Protein AF-A0A8X6R9D8-F1 (afdb_monomer_lite)

Foldseek 3Di:
DDDDDDDDDDLVQDLVNCPVVDDDPVVVVVDCCNVPGHPVVPDPPPPCPVPVPVPPVVVVVPPPPPPPPDDDDDPDPCVVVVLVVPDPDPQVSLVVQLVVVLVVDQVVDPPHDDDDRDPVSSVVSVVVVVVVVCCVPVVVVVVCVVVVHDDDDDD

Sequence (155 aa):
MENFEWKHIPSAQNPADIISRGVNPEELLSLTLWWNGPQHLDIPEQFIVPSITSSDELYMSELKKQSDISLTSILDFNFENDLLNITNNYMKLIRIFSYIFRFLHNVKNTSRHSGPLANEELQKAKLHLIKRIQVTIFNKEIEILRNGGTIKKVS

Organism: Trichonephila clavipes (NCBI:txid2585209)

Structure (mmCIF, N/CA/C/O backbone):
data_AF-A0A8X6R9D8-F1
#
_entry.id   AF-A0A8X6R9D8-F1
#
loop_
_atom_site.group_PDB
_atom_site.id
_atom_site.type_symbol
_atom_site.label_atom_id
_atom_site.label_alt_id
_atom_site.label_comp_id
_atom_site.label_asym_id
_atom_site.label_entity_id
_atom_site.label_seq_id
_atom_site.pdbx_PDB_ins_code
_atom_site.Cartn_x
_atom_site.Cartn_y
_atom_site.Cartn_z
_atom_site.occupancy
_atom_site.B_iso_or_equiv
_atom_site.auth_seq_id
_atom_site.auth_comp_id
_atom_site.auth_asym_id
_atom_site.auth_atom_id
_atom_site.pdbx_PDB_model_num
ATOM 1 N N . MET A 1 1 ? 56.774 3.969 -17.839 1.00 45.66 1 MET A N 1
ATOM 2 C CA . MET A 1 1 ? 55.729 4.619 -18.650 1.00 45.66 1 MET A CA 1
ATOM 3 C C . MET A 1 1 ? 55.477 3.687 -19.808 1.00 45.66 1 MET A C 1
ATOM 5 O O . MET A 1 1 ? 56.416 3.418 -20.545 1.00 45.66 1 MET A O 1
ATOM 9 N N . GLU A 1 2 ? 54.293 3.095 -19.885 1.00 51.25 2 GLU A N 1
ATOM 10 C CA . GLU A 1 2 ? 53.920 2.311 -21.061 1.00 51.25 2 GLU A CA 1
ATOM 11 C C . GLU A 1 2 ? 53.779 3.254 -22.260 1.00 51.25 2 GLU A C 1
ATOM 13 O O . GLU A 1 2 ? 53.188 4.330 -22.150 1.00 51.25 2 GLU A O 1
ATOM 18 N N . ASN A 1 3 ? 54.384 2.878 -23.386 1.00 57.41 3 ASN A N 1
ATOM 19 C CA . ASN A 1 3 ? 54.262 3.614 -24.638 1.00 57.41 3 ASN A CA 1
ATOM 20 C C . ASN A 1 3 ? 52.942 3.213 -25.300 1.00 57.41 3 ASN A C 1
ATOM 22 O O . ASN A 1 3 ? 52.848 2.143 -25.897 1.00 57.41 3 ASN A O 1
ATOM 26 N N . PHE A 1 4 ? 51.931 4.072 -25.198 1.00 60.97 4 PHE A N 1
ATOM 27 C CA . PHE A 1 4 ? 50.681 3.901 -25.931 1.00 60.97 4 PHE A CA 1
ATOM 28 C C . PHE A 1 4 ? 50.847 4.419 -27.361 1.00 60.97 4 PHE A C 1
ATOM 30 O O . PHE A 1 4 ? 51.092 5.606 -27.581 1.00 60.97 4 PHE A O 1
ATOM 37 N N . GLU A 1 5 ? 50.713 3.525 -28.338 1.00 71.88 5 GLU A N 1
ATOM 38 C CA . GLU A 1 5 ? 50.752 3.871 -29.757 1.00 71.88 5 GLU A CA 1
ATOM 39 C C . GLU A 1 5 ? 49.325 4.078 -30.284 1.00 71.88 5 GLU A C 1
ATOM 41 O O . GLU A 1 5 ? 48.526 3.144 -30.373 1.00 71.88 5 GLU A O 1
ATOM 46 N N . TRP A 1 6 ? 48.993 5.324 -30.625 1.00 72.44 6 TRP A N 1
ATOM 47 C CA . TRP A 1 6 ? 47.688 5.679 -31.179 1.00 72.44 6 TRP A CA 1
ATOM 48 C C . TRP A 1 6 ? 47.620 5.320 -32.662 1.00 72.44 6 TRP A C 1
ATOM 50 O O . TRP A 1 6 ? 48.413 5.807 -33.467 1.00 72.44 6 TRP A O 1
ATOM 60 N N . LYS A 1 7 ? 46.629 4.509 -33.044 1.00 68.88 7 LYS A N 1
ATOM 61 C CA . LYS A 1 7 ? 46.365 4.169 -34.447 1.00 68.88 7 LYS A CA 1
ATOM 62 C C . LYS A 1 7 ? 45.257 5.061 -34.999 1.00 68.88 7 LYS A C 1
ATOM 64 O O . LYS A 1 7 ? 44.157 5.105 -34.457 1.00 68.88 7 LYS A O 1
ATOM 69 N N . HIS A 1 8 ? 45.552 5.778 -36.080 1.00 79.88 8 HIS A N 1
ATOM 70 C CA . HIS A 1 8 ? 44.583 6.637 -36.756 1.00 79.88 8 HIS A CA 1
ATOM 71 C C . HIS A 1 8 ? 43.593 5.806 -37.587 1.00 79.88 8 HIS A C 1
ATOM 73 O O . HIS A 1 8 ? 44.007 5.029 -38.449 1.00 79.88 8 HIS A O 1
ATOM 79 N N . ILE A 1 9 ? 42.292 6.024 -37.374 1.00 77.12 9 ILE A N 1
ATOM 80 C CA . ILE A 1 9 ? 41.217 5.454 -38.196 1.00 77.12 9 ILE A CA 1
ATOM 81 C C . ILE A 1 9 ? 40.778 6.515 -39.216 1.00 77.12 9 ILE A C 1
ATOM 83 O O . ILE A 1 9 ? 40.338 7.591 -38.809 1.00 77.12 9 ILE A O 1
ATOM 87 N N . PRO A 1 10 ? 40.872 6.249 -40.534 1.00 84.56 10 PRO A N 1
ATOM 88 C CA . PRO A 1 10 ? 40.367 7.167 -41.551 1.00 84.56 10 PRO A CA 1
ATOM 89 C C . PRO A 1 10 ? 38.872 7.456 -41.371 1.00 84.56 10 PRO A C 1
ATOM 91 O O . PRO A 1 10 ? 38.103 6.542 -41.087 1.00 84.56 10 PRO A O 1
ATOM 94 N N . SER A 1 11 ? 38.435 8.690 -41.640 1.00 82.19 11 SER A N 1
ATOM 95 C CA . SER A 1 11 ? 37.034 9.129 -41.494 1.00 82.19 11 SER A CA 1
ATOM 96 C C . SER A 1 11 ? 36.009 8.204 -42.166 1.00 82.19 11 SER A C 1
ATOM 98 O O . SER A 1 11 ? 34.969 7.909 -41.592 1.00 82.19 11 SER A O 1
ATOM 100 N N . ALA A 1 12 ? 36.322 7.668 -43.352 1.00 84.06 12 ALA A N 1
ATOM 101 C CA . ALA A 1 12 ? 35.439 6.743 -44.074 1.00 84.06 12 ALA A CA 1
ATOM 102 C C . ALA A 1 12 ? 35.222 5.392 -43.362 1.00 84.06 12 ALA A C 1
ATOM 104 O O . ALA A 1 12 ? 34.305 4.655 -43.709 1.00 84.06 12 ALA A O 1
ATOM 105 N N . GLN A 1 13 ? 36.074 5.058 -42.394 1.00 84.12 13 GLN A N 1
ATOM 106 C CA . GLN A 1 13 ? 36.004 3.852 -41.570 1.00 84.12 13 GLN A CA 1
ATOM 107 C C . GLN A 1 13 ? 35.581 4.162 -40.125 1.00 84.12 13 GLN A C 1
ATOM 109 O O . GLN A 1 13 ? 35.572 3.261 -39.290 1.00 84.12 13 GLN A O 1
ATOM 114 N N . ASN A 1 14 ? 35.219 5.415 -39.820 1.00 86.44 14 ASN A N 1
ATOM 115 C CA . ASN A 1 14 ? 34.722 5.807 -38.509 1.00 86.44 14 ASN A CA 1
ATOM 116 C C . ASN A 1 14 ? 33.191 5.644 -38.453 1.00 86.44 14 ASN A C 1
ATOM 118 O O . ASN A 1 14 ? 32.477 6.441 -39.063 1.00 86.44 14 ASN A O 1
ATOM 122 N N . PRO A 1 15 ? 32.641 4.677 -37.699 1.00 87.19 15 PRO A N 1
ATOM 123 C CA . PRO A 1 15 ? 31.192 4.538 -37.576 1.00 87.19 15 PRO A CA 1
ATOM 124 C C . PRO A 1 15 ? 30.520 5.787 -36.982 1.00 87.19 15 PRO A C 1
ATOM 126 O O . PRO A 1 15 ? 29.392 6.103 -37.350 1.00 87.19 15 PRO A O 1
ATOM 129 N N . ALA A 1 16 ? 31.207 6.558 -36.130 1.00 86.88 16 ALA A N 1
ATOM 130 C CA . ALA A 1 16 ? 30.647 7.789 -35.568 1.00 86.88 16 ALA A CA 1
ATOM 131 C C . ALA A 1 16 ? 30.447 8.903 -36.618 1.00 86.88 16 ALA A C 1
ATOM 133 O O . ALA A 1 16 ? 29.597 9.779 -36.433 1.00 86.88 16 ALA A O 1
ATOM 134 N N . ASP A 1 17 ? 31.173 8.856 -37.743 1.00 87.75 17 ASP A N 1
ATOM 135 C CA . ASP A 1 17 ? 30.987 9.801 -38.851 1.00 87.75 17 ASP A CA 1
ATOM 136 C C . ASP A 1 17 ? 29.634 9.600 -39.553 1.00 87.75 17 ASP A C 1
ATOM 138 O O . ASP A 1 17 ? 29.058 10.564 -40.056 1.00 87.75 17 ASP A O 1
ATOM 142 N N . ILE A 1 18 ? 29.095 8.374 -39.550 1.00 87.12 18 ILE A N 1
ATOM 143 C CA . ILE A 1 18 ? 27.806 8.043 -40.178 1.00 87.12 18 ILE A CA 1
ATOM 144 C C . ILE A 1 18 ? 26.669 8.824 -39.510 1.00 87.12 18 ILE A C 1
ATOM 146 O O . ILE A 1 18 ? 25.859 9.454 -40.187 1.00 87.12 18 ILE A O 1
ATOM 150 N N . ILE A 1 19 ? 26.617 8.816 -38.175 1.00 84.25 19 ILE A N 1
ATOM 151 C CA . ILE A 1 19 ? 25.561 9.521 -37.437 1.00 84.25 19 ILE A CA 1
ATOM 152 C C . ILE A 1 19 ? 25.829 11.025 -37.392 1.00 84.25 19 ILE A C 1
ATOM 154 O O . ILE A 1 19 ? 24.893 11.808 -37.535 1.00 84.25 19 ILE A O 1
ATOM 158 N N . SER A 1 20 ? 27.086 11.451 -37.233 1.00 87.88 20 SER A N 1
ATOM 159 C CA . SER A 1 20 ? 27.402 12.881 -37.119 1.00 87.88 20 SER A CA 1
ATOM 160 C C . SER A 1 20 ? 27.143 13.669 -38.408 1.00 87.88 20 SER A C 1
ATOM 162 O O . SER A 1 20 ? 26.851 14.862 -38.341 1.00 87.88 20 SER A O 1
ATOM 164 N N . ARG A 1 21 ? 27.182 13.013 -39.576 1.00 85.38 21 ARG A N 1
ATOM 165 C CA . ARG A 1 21 ? 26.833 13.617 -40.875 1.00 85.38 21 ARG A CA 1
ATOM 166 C C . ARG A 1 21 ? 25.341 13.561 -41.206 1.00 85.38 21 ARG A C 1
ATOM 168 O O . ARG A 1 21 ? 24.920 14.220 -42.153 1.00 85.38 21 ARG A O 1
ATOM 175 N N . GLY A 1 22 ? 24.559 12.826 -40.415 1.00 85.12 22 GLY A N 1
ATOM 176 C CA . GLY A 1 22 ? 23.138 12.604 -40.641 1.00 85.12 22 GLY A CA 1
ATOM 177 C C . GLY A 1 22 ? 22.899 11.498 -41.665 1.00 85.12 22 GLY A C 1
ATOM 178 O O . GLY A 1 22 ? 23.126 11.678 -42.858 1.00 85.12 22 GLY A O 1
ATOM 179 N N . VAL A 1 23 ? 22.400 10.361 -41.188 1.00 88.75 23 VAL A N 1
ATOM 180 C CA . VAL A 1 23 ? 21.938 9.243 -42.016 1.00 88.75 23 VAL A CA 1
ATOM 181 C C . VAL A 1 23 ? 20.463 8.981 -41.731 1.00 88.75 23 VAL A C 1
ATOM 183 O O . VAL A 1 23 ? 19.993 9.189 -40.608 1.00 88.75 23 VAL A O 1
ATOM 186 N N . ASN A 1 24 ? 19.718 8.530 -42.737 1.00 89.94 24 ASN A N 1
ATOM 187 C CA . ASN A 1 24 ? 18.338 8.107 -42.540 1.00 89.94 24 ASN A CA 1
ATOM 188 C C . ASN A 1 24 ? 18.298 6.840 -41.649 1.00 89.94 24 ASN A C 1
ATOM 190 O O . ASN A 1 24 ? 19.068 5.909 -41.896 1.00 89.94 24 ASN A O 1
ATOM 194 N N . PRO A 1 25 ? 17.412 6.756 -40.634 1.00 85.88 25 PRO A N 1
ATOM 195 C CA . PRO A 1 25 ? 17.247 5.555 -39.815 1.00 85.88 25 PRO A CA 1
ATOM 196 C C . PRO A 1 25 ? 17.030 4.256 -40.603 1.00 85.88 25 PRO A C 1
ATOM 198 O O . PRO A 1 25 ? 17.516 3.210 -40.179 1.00 85.88 25 PRO A O 1
ATOM 201 N N . GLU A 1 26 ? 16.339 4.306 -41.746 1.00 91.00 26 GLU A N 1
ATOM 202 C CA . GLU A 1 26 ? 16.128 3.122 -42.591 1.00 91.00 26 GLU A CA 1
ATOM 203 C C . GLU A 1 26 ? 17.432 2.651 -43.251 1.00 91.00 26 GLU A C 1
ATOM 205 O O . GLU A 1 26 ? 17.714 1.455 -43.301 1.00 91.00 26 GLU A O 1
ATOM 210 N N . GLU A 1 27 ? 18.275 3.589 -43.686 1.00 87.25 27 GLU A N 1
ATOM 211 C CA . GLU A 1 27 ? 19.585 3.291 -44.271 1.00 87.25 27 GLU A CA 1
ATOM 212 C C . GLU A 1 27 ? 20.563 2.781 -43.207 1.00 87.25 27 GLU A C 1
ATOM 214 O O . GLU A 1 27 ? 21.321 1.847 -43.469 1.00 87.25 27 GLU A O 1
ATOM 219 N N . LEU A 1 28 ? 20.499 3.316 -41.982 1.00 89.00 28 LEU A N 1
ATOM 220 C CA . LEU A 1 28 ? 21.360 2.915 -40.866 1.00 89.00 28 LEU A CA 1
ATOM 221 C C . LEU A 1 28 ? 21.266 1.413 -40.556 1.00 89.00 28 LEU A C 1
ATOM 223 O O . LEU A 1 28 ? 22.273 0.787 -40.224 1.00 89.00 28 LEU A O 1
ATOM 227 N N . LEU A 1 29 ? 20.081 0.812 -40.702 1.00 89.81 29 LEU A N 1
ATOM 228 C CA . LEU A 1 29 ? 19.886 -0.630 -40.506 1.00 89.81 29 LEU A CA 1
ATOM 229 C C . LEU A 1 29 ? 20.735 -1.475 -41.466 1.00 89.81 29 LEU A C 1
ATOM 231 O O . LEU A 1 29 ? 21.139 -2.580 -41.114 1.00 89.81 29 LEU A O 1
ATOM 235 N N . SER A 1 30 ? 21.028 -0.951 -42.657 1.00 88.25 30 SER A N 1
ATOM 236 C CA . SER A 1 30 ? 21.815 -1.637 -43.686 1.00 88.25 30 SER A CA 1
ATOM 237 C C . SER A 1 30 ? 23.327 -1.381 -43.595 1.00 88.25 30 SER A C 1
ATOM 239 O O . SER A 1 30 ? 24.107 -2.054 -44.269 1.00 88.25 30 SER A O 1
ATOM 241 N N . LEU A 1 31 ? 23.771 -0.435 -42.757 1.00 89.12 31 LEU A N 1
ATOM 242 C CA . LEU A 1 31 ? 25.175 -0.029 -42.686 1.00 89.12 31 LEU A CA 1
ATOM 243 C C . LEU A 1 31 ? 25.999 -0.959 -41.793 1.00 89.12 31 LEU A C 1
ATOM 245 O O . LEU A 1 31 ? 26.112 -0.768 -40.583 1.00 89.12 31 LEU A O 1
ATOM 249 N N . THR A 1 32 ? 26.662 -1.930 -42.419 1.00 87.31 32 THR A N 1
ATOM 250 C CA . THR A 1 32 ? 27.556 -2.887 -41.748 1.00 87.31 32 THR A CA 1
ATOM 251 C C . THR A 1 32 ? 28.648 -2.202 -40.927 1.00 87.31 32 THR A C 1
ATOM 253 O O . THR A 1 32 ? 28.952 -2.659 -39.833 1.00 87.31 32 THR A O 1
ATOM 256 N N . LEU A 1 33 ? 29.199 -1.082 -41.410 1.00 87.44 33 LEU A N 1
ATOM 257 C CA . LEU A 1 33 ? 30.243 -0.333 -40.703 1.00 87.44 33 LEU A CA 1
ATOM 258 C C . LEU A 1 33 ? 29.776 0.174 -39.327 1.00 87.44 33 LEU A C 1
ATOM 260 O O . LEU A 1 33 ? 30.572 0.194 -38.397 1.00 87.44 33 LEU A O 1
ATOM 264 N N . TRP A 1 34 ? 28.501 0.554 -39.177 1.00 88.88 34 TRP A N 1
ATOM 265 C CA . TRP A 1 34 ? 27.951 1.010 -37.895 1.00 88.88 34 TRP A CA 1
ATOM 266 C C . TRP A 1 34 ? 27.803 -0.139 -36.893 1.00 88.88 34 TRP A C 1
ATOM 268 O O . TRP A 1 34 ? 28.178 -0.001 -35.732 1.00 88.88 34 TRP A O 1
ATOM 278 N N . TRP A 1 35 ? 27.281 -1.278 -37.351 1.00 88.62 35 TRP A N 1
ATOM 279 C CA . TRP A 1 35 ? 26.971 -2.416 -36.482 1.00 88.62 35 TRP A CA 1
ATOM 280 C C . TRP A 1 35 ? 28.180 -3.296 -36.169 1.00 88.62 35 TRP A C 1
ATOM 282 O O . TRP A 1 35 ? 28.284 -3.812 -35.060 1.00 88.62 35 TRP A O 1
ATOM 292 N N . ASN A 1 36 ? 29.091 -3.448 -37.129 1.00 85.62 36 ASN A N 1
ATOM 293 C CA . ASN A 1 36 ? 30.213 -4.383 -37.044 1.00 85.62 36 ASN A CA 1
ATOM 294 C C . ASN A 1 36 ? 31.574 -3.675 -36.968 1.00 85.62 36 ASN A C 1
ATOM 296 O O . ASN A 1 36 ? 32.584 -4.328 -36.732 1.00 85.62 36 ASN A O 1
ATOM 300 N N . GLY A 1 37 ? 31.624 -2.353 -37.163 1.00 84.19 37 GLY A N 1
ATOM 301 C CA . GLY A 1 37 ? 32.881 -1.611 -37.217 1.00 84.19 37 GLY A CA 1
ATOM 302 C C . GLY A 1 37 ? 33.690 -1.864 -38.500 1.00 84.19 37 GLY A C 1
ATOM 303 O O . GLY A 1 37 ? 33.220 -2.511 -39.442 1.00 84.19 37 GLY A O 1
ATOM 304 N N . PRO A 1 38 ? 34.899 -1.284 -38.600 1.00 82.00 38 PRO A N 1
ATOM 305 C CA . PRO A 1 38 ? 35.765 -1.460 -39.759 1.00 82.00 38 PRO A CA 1
ATOM 306 C C . PRO A 1 38 ? 36.435 -2.840 -39.774 1.00 82.00 38 PRO A C 1
ATOM 308 O O . PRO A 1 38 ? 37.026 -3.271 -38.788 1.00 82.00 38 PRO A O 1
ATOM 311 N N . GLN A 1 39 ? 36.433 -3.482 -40.944 1.00 72.56 39 GLN A N 1
ATOM 312 C CA . GLN A 1 39 ? 36.947 -4.847 -41.153 1.00 72.56 39 GLN A CA 1
ATOM 313 C C . GLN A 1 39 ? 38.429 -5.028 -40.781 1.00 72.56 39 GLN A C 1
ATOM 315 O O . GLN A 1 39 ? 38.862 -6.127 -40.466 1.00 72.56 39 GLN A O 1
ATOM 320 N N . HIS A 1 40 ? 39.230 -3.960 -40.784 1.00 66.12 40 HIS A N 1
ATOM 321 C CA . HIS A 1 40 ? 40.651 -4.033 -40.423 1.00 66.12 40 HIS A CA 1
ATOM 322 C C . HIS A 1 40 ? 40.906 -4.148 -38.912 1.00 66.12 40 HIS A C 1
ATOM 324 O O . HIS A 1 40 ? 42.063 -4.240 -38.513 1.00 66.12 40 HIS A O 1
ATOM 330 N N . LEU A 1 41 ? 39.863 -4.120 -38.074 1.00 60.72 41 LEU A N 1
ATOM 331 C CA . LEU A 1 41 ? 39.961 -4.468 -36.654 1.00 60.72 41 LEU A CA 1
ATOM 332 C C . LEU A 1 41 ? 39.783 -5.974 -36.400 1.00 60.72 41 LEU A C 1
ATOM 334 O O . LEU A 1 41 ? 40.115 -6.417 -35.303 1.00 60.72 41 LEU A O 1
ATOM 338 N N . ASP A 1 42 ? 39.373 -6.766 -37.403 1.00 53.19 42 ASP A N 1
ATOM 339 C CA . ASP A 1 42 ? 39.364 -8.241 -37.362 1.00 53.19 42 ASP A CA 1
ATOM 340 C C . ASP A 1 42 ? 40.791 -8.808 -37.509 1.00 53.19 42 ASP A C 1
ATOM 342 O O . ASP A 1 42 ? 41.095 -9.640 -38.366 1.00 53.19 42 ASP A O 1
ATOM 346 N N . ILE A 1 43 ? 41.718 -8.315 -36.690 1.00 52.38 43 ILE A N 1
ATOM 347 C CA . ILE A 1 43 ? 43.074 -8.846 -36.598 1.00 52.38 43 ILE A CA 1
ATOM 348 C C . ILE A 1 43 ? 43.027 -9.951 -35.535 1.00 52.38 43 ILE A C 1
ATOM 350 O O . ILE A 1 43 ? 42.649 -9.665 -34.397 1.00 52.38 43 ILE A O 1
ATOM 354 N N . PRO A 1 44 ? 43.395 -11.204 -35.860 1.00 49.44 44 PRO A N 1
ATOM 355 C CA . PRO A 1 44 ? 43.351 -12.303 -34.903 1.00 49.44 44 PRO A CA 1
ATOM 356 C C . PRO A 1 44 ? 44.315 -12.018 -33.751 1.00 49.44 44 PRO A C 1
ATOM 358 O O . PRO A 1 44 ? 45.518 -12.012 -33.987 1.00 49.44 44 PRO A O 1
ATOM 361 N N . GLU A 1 45 ? 43.774 -11.740 -32.556 1.00 50.22 45 GLU A N 1
ATOM 362 C CA . GLU A 1 45 ? 44.320 -11.912 -31.187 1.00 50.22 45 GLU A CA 1
ATOM 363 C C . GLU A 1 45 ? 45.826 -11.668 -30.921 1.00 50.22 45 GLU A C 1
ATOM 365 O O . GLU A 1 45 ? 46.347 -12.048 -29.879 1.00 50.22 45 GLU A O 1
ATOM 370 N N . GLN A 1 46 ? 46.564 -11.004 -31.809 1.00 47.00 46 GLN A N 1
ATOM 371 C CA . GLN A 1 46 ? 47.941 -10.570 -31.558 1.00 47.00 46 GLN A CA 1
ATOM 372 C C . GLN A 1 46 ? 47.988 -9.168 -30.959 1.00 47.00 46 GLN A C 1
ATOM 374 O O . GLN A 1 46 ? 49.033 -8.732 -30.476 1.00 47.00 46 GLN A O 1
ATOM 379 N N . PHE A 1 47 ? 46.844 -8.483 -30.904 1.00 49.50 47 PHE A N 1
ATOM 380 C CA . PHE A 1 47 ? 46.650 -7.492 -29.865 1.00 49.50 47 PHE A CA 1
ATOM 381 C C . PHE A 1 47 ? 46.482 -8.261 -28.572 1.00 49.50 47 PHE A C 1
ATOM 383 O O . PHE A 1 47 ? 45.400 -8.738 -28.241 1.00 49.50 47 PHE A O 1
ATOM 390 N N . ILE A 1 48 ? 47.590 -8.361 -27.849 1.00 46.47 48 ILE A N 1
ATOM 391 C CA . ILE A 1 48 ? 47.563 -8.409 -26.401 1.00 46.47 48 ILE A CA 1
ATOM 392 C C . ILE A 1 48 ? 46.715 -7.199 -26.000 1.00 46.47 48 ILE A C 1
ATOM 394 O O . ILE A 1 48 ? 47.221 -6.091 -25.848 1.00 46.47 48 ILE A O 1
ATOM 398 N N . VAL A 1 49 ? 45.398 -7.384 -25.886 1.00 44.91 49 VAL A N 1
ATOM 399 C CA . VAL A 1 49 ? 44.650 -6.679 -24.858 1.00 44.91 49 VAL A CA 1
ATOM 400 C C . VAL A 1 49 ? 45.482 -7.006 -23.628 1.00 44.91 49 VAL A C 1
ATOM 402 O O . VAL A 1 49 ? 45.625 -8.202 -23.342 1.00 44.91 49 VAL A O 1
ATOM 405 N N . PRO A 1 50 ? 46.151 -6.034 -22.975 1.00 48.38 50 PRO A N 1
ATOM 406 C CA . PRO A 1 50 ? 46.676 -6.317 -21.655 1.00 48.38 50 PRO A CA 1
ATOM 407 C C . PRO A 1 50 ? 45.472 -6.904 -20.950 1.00 48.38 50 PRO A C 1
ATOM 409 O O . PRO A 1 50 ? 44.412 -6.271 -20.967 1.00 48.38 50 PRO A O 1
ATOM 412 N N . SER A 1 51 ? 45.567 -8.167 -20.526 1.00 46.56 51 SER A N 1
ATOM 413 C CA . SER A 1 51 ? 44.514 -8.791 -19.749 1.00 46.56 51 SER A CA 1
ATOM 414 C C . SER A 1 51 ? 44.179 -7.741 -18.716 1.00 46.56 5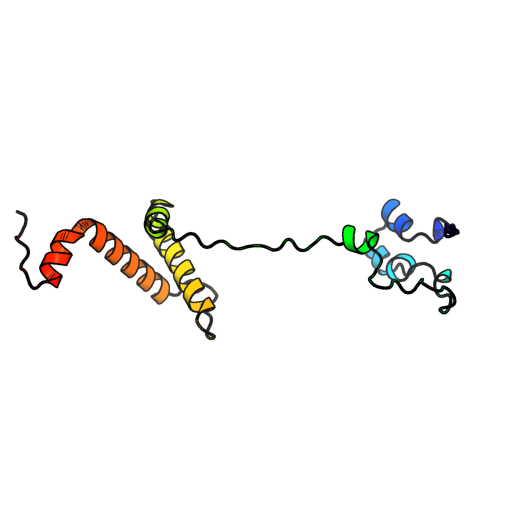1 SER A C 1
ATOM 416 O O . SER A 1 51 ? 45.063 -7.414 -17.923 1.00 46.56 51 SER A O 1
ATOM 418 N N . ILE A 1 52 ? 43.002 -7.115 -18.821 1.00 50.50 52 ILE A N 1
ATOM 419 C CA . ILE A 1 52 ? 42.581 -6.108 -17.861 1.00 50.50 52 ILE A CA 1
ATOM 420 C C . ILE A 1 52 ? 42.325 -6.954 -16.631 1.00 50.50 52 ILE A C 1
ATOM 422 O O . ILE A 1 52 ? 41.231 -7.462 -16.394 1.00 50.50 52 ILE A O 1
ATOM 426 N N . THR A 1 53 ? 43.403 -7.267 -15.924 1.00 50.41 53 THR A N 1
ATOM 427 C CA . THR A 1 53 ? 43.346 -7.841 -14.612 1.00 50.41 53 THR A CA 1
ATOM 428 C C . THR A 1 53 ? 42.540 -6.818 -13.854 1.00 50.41 53 THR A C 1
ATOM 430 O O . THR A 1 53 ? 42.823 -5.622 -13.907 1.00 50.41 53 THR A O 1
ATOM 433 N N . SER A 1 54 ? 41.493 -7.288 -13.196 1.00 52.41 54 SER A N 1
ATOM 434 C CA . SER A 1 54 ? 40.539 -6.534 -12.384 1.00 52.41 54 SER A CA 1
ATOM 435 C C . SER A 1 54 ? 41.176 -5.748 -11.215 1.00 52.41 54 SER A C 1
ATOM 437 O O . SER A 1 54 ? 40.509 -5.446 -10.232 1.00 52.41 54 SER A O 1
ATOM 439 N N . SER A 1 55 ? 42.475 -5.466 -11.295 1.00 54.56 55 SER A N 1
ATOM 440 C CA . SER A 1 55 ? 43.333 -4.695 -10.411 1.00 54.56 55 SER A CA 1
ATOM 441 C C . SER A 1 55 ? 43.605 -3.270 -10.906 1.00 54.56 55 SER A C 1
ATOM 443 O O . SER A 1 55 ? 44.289 -2.538 -10.196 1.00 54.56 55 SER A O 1
ATOM 445 N N . ASP A 1 56 ? 43.108 -2.854 -12.078 1.00 62.75 56 ASP A N 1
ATOM 446 C CA . ASP A 1 56 ? 43.216 -1.455 -12.512 1.00 62.75 56 ASP A CA 1
ATOM 447 C C . ASP A 1 56 ? 42.367 -0.559 -11.597 1.00 62.75 56 ASP A C 1
ATOM 449 O O . ASP A 1 56 ? 41.159 -0.390 -11.782 1.00 62.75 56 ASP A O 1
ATOM 453 N N . GLU A 1 57 ? 43.007 0.022 -10.577 1.00 64.25 57 GLU A N 1
ATOM 454 C CA . GLU A 1 57 ? 42.377 0.923 -9.602 1.00 64.25 57 GLU A CA 1
ATOM 455 C C . GLU A 1 57 ? 41.652 2.094 -10.279 1.00 64.25 57 GLU A C 1
ATOM 457 O O . GLU A 1 57 ? 40.602 2.523 -9.801 1.00 64.25 57 GLU A O 1
ATOM 462 N N . LEU A 1 58 ? 42.165 2.571 -11.420 1.00 63.19 58 LEU A N 1
ATOM 463 C CA . LEU A 1 58 ? 41.532 3.617 -12.228 1.00 63.19 58 LEU A CA 1
ATOM 464 C C . LEU A 1 58 ? 40.194 3.152 -12.823 1.00 63.19 58 LEU A C 1
ATOM 466 O O . LEU A 1 58 ? 39.188 3.837 -12.640 1.00 63.19 58 LEU A O 1
ATOM 470 N N . TYR A 1 59 ? 40.145 1.962 -13.431 1.00 64.19 59 TYR A N 1
ATOM 471 C CA . TYR A 1 59 ? 38.906 1.371 -13.955 1.00 64.19 59 TYR A CA 1
ATOM 472 C C . TYR A 1 59 ? 37.882 1.126 -12.834 1.00 64.19 59 TYR A C 1
ATOM 474 O O . TYR A 1 59 ? 36.704 1.462 -12.963 1.00 64.19 59 TYR A O 1
ATOM 482 N N . MET A 1 60 ? 38.342 0.624 -11.683 1.00 62.59 60 MET A N 1
ATOM 483 C CA . MET A 1 60 ? 37.504 0.419 -10.495 1.00 62.59 60 MET A CA 1
ATOM 484 C C . MET A 1 60 ? 37.010 1.734 -9.867 1.00 62.59 60 MET A C 1
ATOM 486 O O . MET A 1 60 ? 35.974 1.739 -9.198 1.00 62.59 60 MET A O 1
ATOM 490 N N . SER A 1 61 ? 37.731 2.845 -10.059 1.00 62.91 61 SER A N 1
ATOM 491 C CA . SER A 1 61 ? 37.339 4.171 -9.565 1.00 62.91 61 SER A CA 1
ATOM 492 C C . SER A 1 61 ? 36.261 4.841 -10.423 1.00 62.91 61 SER A C 1
ATOM 494 O O . SER A 1 61 ? 35.410 5.547 -9.879 1.00 62.91 61 SER A O 1
ATOM 496 N N . GLU A 1 62 ? 36.265 4.582 -11.734 1.00 62.47 62 GLU A N 1
ATOM 497 C CA . GLU A 1 62 ? 35.278 5.100 -12.690 1.00 62.47 62 GLU A CA 1
ATOM 498 C C . GLU A 1 62 ? 34.019 4.233 -12.775 1.00 62.47 62 GLU A C 1
ATOM 500 O O . GLU A 1 62 ? 32.948 4.726 -13.147 1.00 62.47 62 GLU A O 1
ATOM 505 N N . LEU A 1 63 ? 34.111 2.953 -12.387 1.00 62.16 63 LEU A N 1
ATOM 506 C CA . LEU A 1 63 ? 32.940 2.105 -12.221 1.00 62.16 63 LEU A CA 1
ATOM 507 C C . LEU A 1 63 ? 32.017 2.777 -11.204 1.00 62.16 63 LEU A C 1
ATOM 509 O O . LEU A 1 63 ? 32.373 2.952 -10.037 1.00 62.16 63 LEU A O 1
ATOM 513 N N . LYS A 1 64 ? 30.830 3.191 -11.658 1.00 57.44 64 LYS A N 1
ATOM 514 C CA . LYS A 1 64 ? 29.828 3.875 -10.839 1.00 57.44 64 LYS A CA 1
ATOM 515 C C . LYS A 1 64 ? 29.507 2.977 -9.646 1.00 57.44 64 LYS A C 1
ATOM 517 O O . LYS A 1 64 ? 28.704 2.055 -9.780 1.00 57.44 64 LYS A O 1
ATOM 522 N N . LYS A 1 65 ? 30.175 3.209 -8.507 1.00 63.44 65 LYS A N 1
ATOM 523 C CA . LYS A 1 65 ? 29.976 2.433 -7.281 1.00 63.44 65 LYS A CA 1
ATOM 524 C C . LYS A 1 65 ? 28.482 2.438 -7.026 1.00 63.44 65 LYS A C 1
ATOM 526 O O . LYS A 1 65 ? 27.889 3.506 -6.862 1.00 63.44 65 LYS A O 1
ATOM 531 N N . GLN A 1 66 ? 27.871 1.262 -7.094 1.00 59.16 66 GLN A N 1
ATOM 532 C CA . GLN A 1 66 ? 26.487 1.083 -6.707 1.00 59.16 66 GLN A CA 1
ATOM 533 C C . GLN A 1 66 ? 26.438 1.544 -5.255 1.00 59.16 66 GLN A C 1
ATOM 535 O O . GLN A 1 66 ? 27.022 0.904 -4.389 1.00 59.16 66 GLN A O 1
ATOM 540 N N . SER A 1 67 ? 25.904 2.741 -5.013 1.00 61.50 67 SER A N 1
ATOM 541 C CA . SER A 1 67 ? 25.880 3.304 -3.670 1.00 61.50 67 SER A CA 1
ATOM 542 C C . SER A 1 67 ? 25.141 2.309 -2.795 1.00 61.50 67 SER A C 1
ATOM 544 O O . SER A 1 67 ? 24.020 1.939 -3.153 1.00 61.50 67 SER A O 1
ATOM 546 N N . ASP A 1 68 ? 25.750 1.878 -1.694 1.00 61.41 68 ASP A N 1
ATOM 547 C CA . ASP A 1 68 ? 25.071 1.065 -0.695 1.00 61.41 68 ASP A CA 1
ATOM 548 C C . ASP A 1 68 ? 23.852 1.854 -0.208 1.00 61.41 68 ASP A C 1
ATOM 550 O O . ASP A 1 68 ? 23.960 2.812 0.561 1.00 61.41 68 ASP A O 1
ATOM 554 N N . ILE A 1 69 ? 22.673 1.506 -0.730 1.00 63.47 69 ILE A N 1
ATOM 555 C CA . ILE A 1 69 ? 21.411 2.108 -0.314 1.00 63.47 69 ILE A CA 1
ATOM 556 C C . ILE A 1 69 ? 21.110 1.519 1.062 1.00 63.47 69 ILE A C 1
ATOM 558 O O . ILE A 1 69 ? 20.493 0.463 1.187 1.00 63.47 69 ILE A O 1
ATOM 562 N N . SER A 1 70 ? 21.586 2.194 2.105 1.00 64.81 70 SER A N 1
ATOM 563 C CA . SER A 1 70 ? 21.203 1.888 3.478 1.00 64.81 70 SER A CA 1
ATOM 564 C C . SER A 1 70 ? 19.774 2.374 3.711 1.00 64.81 70 SER A C 1
ATOM 566 O O . SER A 1 70 ? 19.481 3.568 3.611 1.00 64.81 70 SER A O 1
ATOM 568 N N . LEU A 1 71 ? 18.865 1.437 3.977 1.00 62.69 71 LEU A N 1
ATOM 569 C CA . LEU A 1 71 ? 17.453 1.715 4.208 1.00 62.69 71 LEU A CA 1
ATOM 570 C C . LEU A 1 71 ? 17.200 1.745 5.718 1.00 62.69 71 LEU A C 1
ATOM 572 O O . LEU A 1 71 ? 17.035 0.710 6.361 1.00 62.69 71 LEU A O 1
ATOM 576 N N . THR A 1 72 ? 17.191 2.945 6.295 1.00 69.69 72 THR A N 1
ATOM 577 C CA . THR A 1 72 ? 16.904 3.137 7.721 1.00 69.69 72 THR A CA 1
ATOM 578 C C . THR A 1 72 ? 15.394 3.149 7.945 1.00 69.69 72 THR A C 1
ATOM 580 O O . THR A 1 72 ? 14.702 4.069 7.514 1.00 69.69 72 THR A O 1
ATOM 583 N N . SER A 1 73 ? 14.868 2.139 8.640 1.00 67.50 73 SER A N 1
ATOM 584 C CA . SER A 1 73 ? 13.463 2.116 9.060 1.00 67.50 73 SER A CA 1
ATOM 585 C C . SER A 1 73 ? 13.281 2.964 10.318 1.00 67.50 73 SER A C 1
ATOM 587 O O . SER A 1 73 ? 13.684 2.556 11.406 1.00 67.50 73 SER A O 1
ATOM 589 N N . ILE A 1 74 ? 12.642 4.125 10.187 1.00 75.88 74 ILE A N 1
ATOM 590 C CA . ILE A 1 74 ? 12.165 4.912 11.330 1.00 75.88 74 ILE A CA 1
ATOM 591 C C . ILE A 1 74 ? 10.769 4.393 11.692 1.00 75.88 74 ILE A C 1
ATOM 593 O O 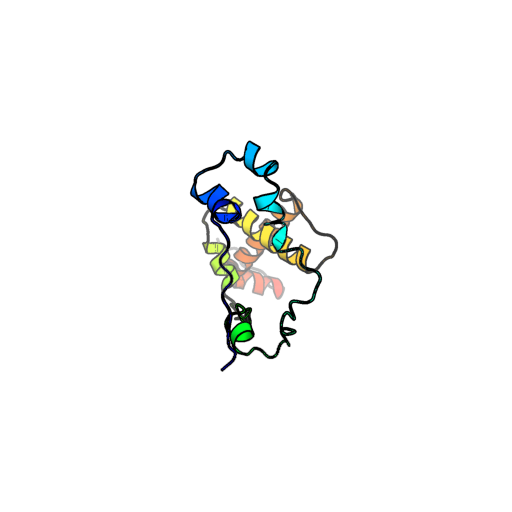. ILE A 1 74 ? 9.894 4.317 10.831 1.00 75.88 74 ILE A O 1
ATOM 597 N N . LEU A 1 75 ? 10.557 4.007 12.954 1.00 72.25 75 LEU A N 1
ATOM 598 C CA . LEU A 1 75 ? 9.222 3.674 13.452 1.00 72.25 75 LEU A CA 1
ATOM 599 C C . LEU A 1 75 ? 8.417 4.969 13.597 1.00 72.25 75 LEU A C 1
ATOM 601 O O . LEU A 1 75 ? 8.530 5.668 14.602 1.00 72.25 75 LEU A O 1
ATOM 605 N N . ASP A 1 76 ? 7.628 5.291 12.577 1.00 76.06 76 ASP A N 1
ATOM 606 C CA . ASP A 1 76 ? 6.699 6.414 12.607 1.00 76.06 76 ASP A CA 1
ATOM 607 C C . ASP A 1 76 ? 5.302 5.943 13.031 1.00 76.06 76 ASP A C 1
ATOM 609 O O . ASP A 1 76 ? 4.574 5.292 12.279 1.00 76.06 76 ASP A O 1
ATOM 613 N N . PHE A 1 77 ? 4.925 6.283 14.263 1.00 74.06 77 PHE A N 1
ATOM 614 C CA . PHE A 1 77 ? 3.603 5.982 14.810 1.00 74.06 77 PHE A CA 1
ATOM 615 C C . PHE A 1 77 ? 2.495 6.895 14.250 1.00 74.06 77 PHE A C 1
ATOM 617 O O . PHE A 1 77 ? 1.315 6.604 14.455 1.00 74.06 77 PHE A O 1
ATOM 624 N N . ASN A 1 78 ? 2.844 7.968 13.529 1.00 80.62 78 ASN A N 1
ATOM 625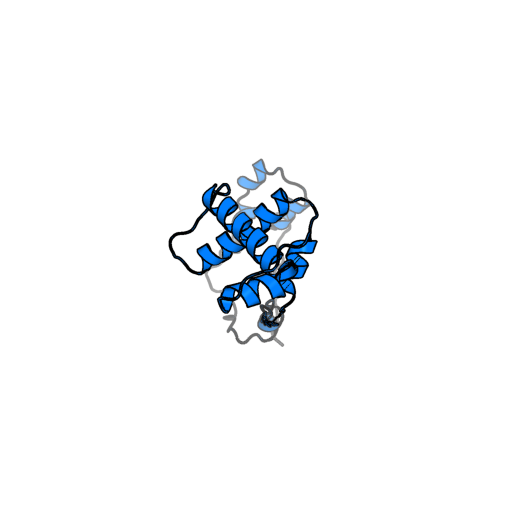 C CA . ASN A 1 78 ? 1.901 8.923 12.944 1.00 80.62 78 ASN A CA 1
ATOM 626 C C . ASN A 1 78 ? 1.571 8.655 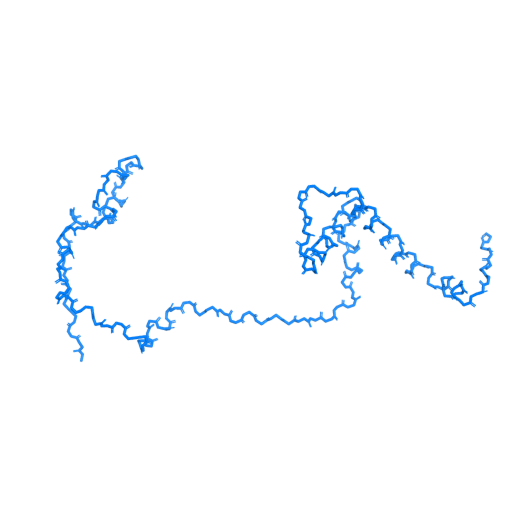11.475 1.00 80.62 78 ASN A C 1
ATOM 628 O O . ASN A 1 78 ? 0.569 9.189 10.999 1.00 80.62 78 ASN A O 1
ATOM 632 N N . PHE A 1 79 ? 2.312 7.776 10.795 1.00 82.31 79 PHE A N 1
ATOM 633 C CA . PHE A 1 79 ? 2.122 7.452 9.377 1.00 82.31 79 PHE A CA 1
ATOM 634 C C . PHE A 1 79 ? 0.651 7.247 8.987 1.00 82.31 79 PHE A C 1
ATOM 636 O O . PHE A 1 79 ? 0.174 7.762 7.978 1.00 82.31 79 PHE A O 1
ATOM 643 N N . GLU A 1 80 ? -0.101 6.503 9.803 1.00 80.31 80 GLU A N 1
ATOM 644 C CA . GLU A 1 80 ? -1.504 6.209 9.517 1.00 80.31 80 GLU A CA 1
ATOM 645 C C . GLU A 1 80 ? -2.400 7.457 9.618 1.00 80.31 80 GLU A C 1
ATOM 647 O O . GLU A 1 80 ? -3.330 7.600 8.828 1.00 80.31 80 GLU A O 1
ATOM 652 N N . ASN A 1 81 ? -2.113 8.373 10.551 1.00 83.38 81 ASN A N 1
ATOM 653 C CA . ASN A 1 81 ? -2.825 9.649 10.680 1.00 83.38 81 ASN A CA 1
ATOM 654 C C . ASN A 1 81 ? -2.471 10.598 9.530 1.00 83.38 81 ASN A C 1
ATOM 656 O O . ASN A 1 81 ? -3.359 11.230 8.960 1.00 83.38 81 ASN A O 1
ATOM 660 N N . ASP A 1 82 ? -1.199 10.663 9.146 1.00 87.38 82 ASP A N 1
ATOM 661 C CA . ASP A 1 82 ? -0.751 11.492 8.024 1.00 87.38 82 ASP A CA 1
ATOM 662 C C . ASP A 1 82 ? -1.391 11.029 6.714 1.00 87.38 82 ASP A C 1
ATOM 664 O O . ASP A 1 82 ? -1.856 11.833 5.902 1.00 87.38 82 ASP A O 1
ATOM 668 N N . LEU A 1 83 ? -1.528 9.712 6.554 1.00 87.88 83 LEU A N 1
ATOM 669 C CA . LEU A 1 83 ? -2.195 9.115 5.409 1.00 87.88 83 LEU A CA 1
ATOM 670 C C . LEU A 1 83 ? -3.697 9.438 5.360 1.00 87.88 83 LEU A C 1
ATOM 672 O O . LEU A 1 83 ? -4.239 9.600 4.268 1.00 87.88 83 LEU A O 1
ATOM 676 N N . LEU A 1 84 ? -4.374 9.570 6.508 1.00 87.44 84 LEU A N 1
ATOM 677 C CA . LEU A 1 84 ? -5.767 10.041 6.561 1.00 87.44 84 LEU A CA 1
ATOM 678 C C . LEU A 1 84 ? -5.898 11.491 6.076 1.00 87.44 84 LEU A C 1
ATOM 680 O O . LEU A 1 84 ? -6.903 11.840 5.459 1.00 87.44 84 LEU A O 1
ATOM 684 N N . ASN A 1 85 ? -4.875 12.313 6.312 1.00 88.19 85 ASN A N 1
ATOM 685 C CA . ASN A 1 85 ? -4.875 13.740 5.994 1.00 88.19 85 ASN A CA 1
ATOM 686 C C . ASN A 1 85 ? -4.403 14.061 4.567 1.00 88.19 85 ASN A C 1
ATOM 688 O O . ASN A 1 85 ? -4.501 15.206 4.129 1.00 88.19 85 ASN A O 1
ATOM 692 N N . ILE A 1 86 ? -3.940 13.066 3.803 1.00 91.31 86 ILE A N 1
ATOM 693 C CA . ILE A 1 86 ? -3.426 13.270 2.439 1.00 91.31 86 ILE A CA 1
ATOM 694 C C . ILE A 1 86 ? -4.504 13.750 1.451 1.00 91.31 86 ILE A C 1
ATOM 696 O O . ILE A 1 86 ? -4.201 14.274 0.376 1.00 91.31 86 ILE A O 1
ATOM 700 N N . THR A 1 87 ? -5.785 13.522 1.759 1.00 91.62 87 THR A N 1
ATOM 701 C CA . THR A 1 87 ? -6.903 13.936 0.911 1.00 91.62 87 THR A CA 1
ATOM 702 C C . THR A 1 87 ? -8.221 14.000 1.676 1.00 91.62 87 THR A C 1
ATOM 704 O O . THR A 1 87 ? -8.508 13.160 2.519 1.00 91.62 87 THR A O 1
ATOM 707 N N . ASN A 1 88 ? -9.081 14.947 1.299 1.00 90.94 88 ASN A N 1
ATOM 708 C CA . ASN A 1 88 ? -10.471 15.030 1.754 1.00 90.94 88 ASN A CA 1
ATOM 709 C C . ASN A 1 88 ? -11.443 14.162 0.926 1.00 90.94 88 ASN A C 1
ATOM 711 O O . ASN A 1 88 ? -12.634 14.099 1.227 1.00 90.94 88 ASN A O 1
ATOM 715 N N . ASN A 1 89 ? -10.969 13.495 -0.132 1.00 95.38 89 ASN A N 1
ATOM 716 C CA . ASN A 1 89 ? -11.809 12.647 -0.967 1.00 95.38 89 ASN A CA 1
ATOM 717 C C . ASN A 1 89 ? -11.865 11.225 -0.395 1.00 95.38 89 ASN A C 1
ATOM 719 O O . ASN A 1 89 ? -10.917 10.447 -0.520 1.00 95.38 89 ASN A O 1
ATOM 723 N N . TYR A 1 90 ? -13.018 10.870 0.170 1.00 93.75 90 TYR A N 1
ATOM 724 C CA . TYR A 1 90 ? -13.249 9.573 0.805 1.00 93.75 90 TYR A CA 1
ATOM 725 C C . TYR A 1 90 ? -12.943 8.376 -0.110 1.00 93.75 90 TYR A C 1
ATOM 727 O O . TYR A 1 90 ? -12.268 7.430 0.295 1.00 93.75 90 TYR A O 1
ATOM 735 N N . MET A 1 91 ? -13.369 8.429 -1.375 1.00 95.94 91 MET A N 1
ATOM 736 C CA . MET A 1 91 ? -13.125 7.339 -2.326 1.00 95.94 91 MET A CA 1
ATOM 737 C C . MET A 1 91 ? -11.653 7.239 -2.726 1.00 95.94 91 MET A C 1
ATOM 739 O O . MET A 1 91 ? -11.138 6.137 -2.925 1.00 95.94 91 MET A O 1
ATOM 743 N N . LYS A 1 92 ? -10.956 8.375 -2.829 1.00 96.19 92 LYS A N 1
ATOM 744 C CA . LYS A 1 92 ? -9.509 8.400 -3.065 1.00 96.19 92 LYS A CA 1
ATOM 745 C C . LYS A 1 92 ? -8.767 7.769 -1.887 1.00 96.19 92 LYS A C 1
ATOM 747 O O . LYS A 1 92 ? -7.899 6.933 -2.117 1.00 96.19 92 LYS A O 1
ATOM 752 N N . LEU A 1 93 ? -9.155 8.095 -0.656 1.00 95.56 93 LEU A N 1
ATOM 753 C CA . LEU A 1 93 ? -8.563 7.525 0.553 1.00 95.56 93 LEU A CA 1
ATOM 754 C C . LEU A 1 93 ? -8.756 6.002 0.629 1.00 95.56 93 LEU A C 1
ATOM 756 O O . LEU A 1 93 ? -7.794 5.272 0.862 1.00 95.56 93 LEU A O 1
ATOM 760 N N . ILE A 1 94 ? -9.963 5.505 0.327 1.00 97.12 94 ILE A N 1
ATOM 761 C CA . ILE A 1 94 ? -10.226 4.058 0.233 1.00 97.12 94 ILE A CA 1
ATOM 762 C C . ILE A 1 94 ? -9.290 3.404 -0.786 1.00 97.12 94 ILE A C 1
ATOM 764 O O . ILE A 1 94 ? -8.699 2.365 -0.492 1.00 97.12 94 ILE A O 1
ATOM 768 N N . ARG A 1 95 ? -9.121 3.998 -1.974 1.00 97.44 95 ARG A N 1
ATOM 769 C CA . ARG A 1 95 ? -8.230 3.455 -3.012 1.00 97.44 95 ARG A CA 1
ATOM 770 C C . ARG A 1 95 ? -6.770 3.423 -2.559 1.00 97.44 95 ARG A C 1
ATOM 772 O O . ARG A 1 95 ? -6.112 2.415 -2.787 1.00 97.44 95 ARG A O 1
ATOM 779 N N . ILE A 1 96 ? -6.287 4.472 -1.889 1.00 96.50 96 ILE A N 1
ATOM 780 C CA . ILE A 1 96 ? -4.924 4.530 -1.333 1.00 96.50 96 ILE A CA 1
ATOM 781 C C . ILE A 1 96 ? -4.693 3.364 -0.365 1.00 96.50 96 ILE A C 1
ATOM 783 O O . ILE A 1 96 ? -3.783 2.563 -0.574 1.00 96.50 96 ILE A O 1
ATOM 787 N N . PHE A 1 97 ? -5.561 3.205 0.638 1.00 96.56 97 PHE A N 1
ATOM 788 C CA . PHE A 1 97 ? -5.453 2.104 1.600 1.00 96.56 97 PHE A CA 1
ATOM 789 C C . PHE A 1 97 ? -5.609 0.729 0.938 1.00 96.56 97 PHE A C 1
ATOM 791 O O . PHE A 1 97 ? -4.911 -0.212 1.308 1.00 96.56 97 PHE A O 1
ATOM 798 N N . SER A 1 98 ? -6.465 0.611 -0.081 1.00 98.06 98 SER A N 1
ATOM 799 C CA . SER A 1 98 ? -6.623 -0.637 -0.840 1.00 98.06 98 SER A CA 1
ATOM 800 C C . SER A 1 98 ? -5.321 -1.036 -1.535 1.00 98.06 98 SER A C 1
ATOM 802 O O . SER A 1 98 ? -4.915 -2.193 -1.454 1.00 98.06 98 SER A O 1
ATOM 804 N N . TYR A 1 99 ? -4.621 -0.083 -2.160 1.00 97.88 99 TYR A N 1
ATOM 805 C CA . TYR A 1 99 ? -3.322 -0.345 -2.780 1.00 97.88 99 TYR A CA 1
ATOM 806 C C . TYR A 1 99 ? -2.234 -0.682 -1.761 1.00 97.88 99 TYR A C 1
ATOM 808 O O . TYR A 1 99 ? -1.454 -1.597 -2.009 1.00 97.88 99 TYR A O 1
ATOM 816 N N . ILE A 1 100 ? -2.205 -0.014 -0.604 1.00 96.38 100 ILE A N 1
ATOM 817 C CA . ILE A 1 100 ? -1.269 -0.349 0.481 1.00 96.38 100 ILE A CA 1
ATOM 818 C C . ILE A 1 100 ? -1.510 -1.781 0.964 1.00 96.38 100 ILE A C 1
ATOM 820 O O . ILE A 1 100 ? -0.576 -2.573 1.067 1.00 96.38 100 ILE A O 1
ATOM 824 N N . PHE A 1 101 ? -2.765 -2.161 1.201 1.00 96.75 101 PHE A N 1
ATOM 825 C CA . PHE A 1 101 ? -3.102 -3.520 1.619 1.00 96.75 101 PHE A CA 1
ATOM 826 C C . PHE A 1 101 ? -2.788 -4.561 0.551 1.00 96.75 101 PHE A C 1
ATOM 828 O O . PHE A 1 101 ? -2.276 -5.628 0.889 1.00 96.75 101 PHE A O 1
ATOM 835 N N . ARG A 1 102 ? -3.036 -4.253 -0.725 1.00 98.12 102 ARG A N 1
ATOM 836 C CA . ARG A 1 102 ? -2.642 -5.111 -1.843 1.00 98.12 102 ARG A CA 1
ATOM 837 C C . ARG A 1 102 ? -1.127 -5.281 -1.909 1.00 98.12 102 ARG A C 1
ATOM 839 O O . ARG A 1 102 ? -0.651 -6.397 -2.091 1.00 98.12 102 ARG A O 1
ATOM 846 N N . PHE A 1 103 ? -0.368 -4.200 -1.746 1.00 97.50 103 PHE A N 1
ATOM 847 C CA . PHE A 1 103 ? 1.090 -4.246 -1.712 1.00 97.50 103 PHE A CA 1
ATOM 848 C C . PHE A 1 103 ? 1.579 -5.156 -0.581 1.00 97.50 103 PHE A C 1
ATOM 850 O O . PHE A 1 103 ? 2.317 -6.103 -0.838 1.00 97.50 103 PHE A O 1
ATOM 857 N N . LEU A 1 104 ? 1.090 -4.943 0.644 1.00 95.88 104 LEU A N 1
ATOM 858 C CA . LEU A 1 104 ? 1.435 -5.776 1.799 1.00 95.88 104 LEU A CA 1
ATOM 859 C C . LEU A 1 104 ? 1.066 -7.250 1.586 1.00 95.88 104 LEU A C 1
ATOM 861 O O . LEU A 1 104 ? 1.833 -8.133 1.962 1.00 95.88 104 LEU A O 1
ATOM 865 N N . HIS A 1 105 ? -0.090 -7.522 0.976 1.00 97.06 105 HIS A N 1
ATOM 866 C CA . HIS A 1 105 ? -0.505 -8.876 0.610 1.00 97.06 105 HIS A CA 1
ATOM 867 C C . HIS A 1 105 ? 0.461 -9.507 -0.395 1.00 97.06 105 HIS A C 1
ATOM 869 O O . HIS A 1 105 ? 0.929 -10.617 -0.169 1.00 97.06 105 HIS A O 1
ATOM 875 N N . ASN A 1 106 ? 0.804 -8.788 -1.463 1.00 97.81 106 ASN A N 1
ATOM 876 C CA . ASN A 1 106 ? 1.677 -9.273 -2.531 1.00 97.81 106 ASN A CA 1
ATOM 877 C C . ASN A 1 106 ? 3.131 -9.477 -2.089 1.00 97.81 106 ASN A C 1
ATOM 879 O O . ASN A 1 106 ? 3.825 -10.287 -2.691 1.00 97.81 106 ASN A O 1
ATOM 883 N N . VAL A 1 107 ? 3.598 -8.741 -1.078 1.00 96.75 107 VAL A N 1
ATOM 884 C CA . VAL A 1 107 ? 4.927 -8.946 -0.480 1.00 96.75 107 VAL A CA 1
ATOM 885 C C . VAL A 1 107 ? 4.947 -10.198 0.401 1.00 96.75 107 VAL A C 1
ATOM 887 O O . VAL A 1 107 ? 5.961 -10.882 0.474 1.00 96.75 107 VAL A O 1
ATOM 890 N N . LYS A 1 108 ? 3.832 -10.511 1.071 1.00 95.69 108 LYS A N 1
ATOM 891 C CA . LYS A 1 108 ? 3.743 -11.616 2.039 1.00 95.69 108 LYS A CA 1
ATOM 892 C C . LYS A 1 108 ? 3.294 -12.950 1.439 1.00 95.69 108 LYS A C 1
ATOM 894 O O . LYS A 1 108 ? 3.451 -13.971 2.098 1.00 95.69 108 LYS A O 1
ATOM 899 N N . ASN A 1 109 ? 2.714 -12.953 0.239 1.00 95.25 109 ASN A N 1
ATOM 900 C CA . ASN A 1 109 ? 2.093 -14.135 -0.358 1.00 95.25 109 ASN A CA 1
ATOM 901 C C . ASN A 1 109 ? 2.570 -14.364 -1.794 1.00 95.25 109 ASN A C 1
ATOM 903 O O . ASN A 1 109 ? 2.794 -13.421 -2.551 1.00 95.25 109 ASN A O 1
ATOM 907 N N . THR A 1 110 ? 2.635 -15.632 -2.197 1.00 93.56 110 THR A N 1
ATOM 908 C CA . THR A 1 110 ? 2.952 -16.038 -3.575 1.00 93.56 110 THR A CA 1
ATOM 909 C C . THR A 1 110 ? 1.790 -15.778 -4.539 1.00 93.56 110 THR A C 1
ATOM 911 O O . THR A 1 110 ? 2.012 -15.443 -5.702 1.00 93.56 110 THR A O 1
ATOM 914 N N . SER A 1 111 ? 0.544 -15.873 -4.063 1.00 95.06 111 SER A N 1
ATOM 915 C CA . SER A 1 111 ? -0.665 -15.549 -4.826 1.00 95.06 111 SER A CA 1
ATOM 916 C C . SER A 1 111 ? -0.875 -14.033 -4.900 1.00 95.06 111 SER A C 1
ATOM 918 O O . SER A 1 111 ? -1.478 -13.421 -4.011 1.00 95.06 111 SER A O 1
ATOM 920 N N . ARG A 1 112 ? -0.351 -13.419 -5.961 1.00 95.94 112 ARG A N 1
ATOM 921 C CA . ARG A 1 112 ? -0.362 -11.963 -6.137 1.00 95.94 112 ARG A CA 1
ATOM 922 C C . ARG A 1 112 ? -1.663 -11.472 -6.766 1.00 95.94 112 ARG A C 1
ATOM 924 O O . ARG A 1 112 ? -2.156 -12.041 -7.734 1.00 95.94 112 ARG A O 1
ATOM 931 N N . HIS A 1 113 ? -2.169 -10.354 -6.263 1.00 96.44 113 HIS A N 1
ATOM 932 C CA . HIS A 1 113 ? -3.269 -9.614 -6.873 1.00 96.44 113 HIS A CA 1
ATOM 933 C C . HIS A 1 113 ? -2.728 -8.570 -7.854 1.00 96.44 113 HIS A C 1
ATOM 935 O O . HIS A 1 113 ? -1.750 -7.872 -7.565 1.00 96.44 113 HIS A O 1
ATOM 941 N N . SER A 1 114 ? -3.384 -8.435 -9.003 1.00 95.19 114 SER A N 1
ATOM 942 C CA . SER A 1 114 ? -3.045 -7.474 -10.057 1.00 95.19 114 SER A CA 1
ATOM 943 C C . SER A 1 114 ? -4.313 -6.969 -10.759 1.00 95.19 114 SER A C 1
ATOM 945 O O . SER A 1 114 ? -5.411 -7.431 -10.458 1.00 95.19 114 SER A O 1
ATOM 947 N N . GLY A 1 115 ? -4.179 -5.988 -11.656 1.00 96.31 115 GLY A N 1
ATOM 948 C CA . GLY A 1 115 ? -5.317 -5.399 -12.372 1.00 96.31 115 GLY A CA 1
ATOM 949 C C . GLY A 1 115 ? -6.131 -4.398 -11.534 1.00 96.31 115 GLY A C 1
ATOM 950 O O . GLY A 1 115 ? -5.608 -3.848 -10.558 1.00 96.31 115 GLY A O 1
ATOM 951 N N . PRO A 1 116 ? -7.393 -4.110 -11.911 1.00 97.69 116 PRO A N 1
ATOM 952 C CA . PRO A 1 116 ? -8.270 -3.202 -11.167 1.00 97.69 116 PRO A CA 1
ATOM 953 C C . PRO A 1 116 ? -8.472 -3.629 -9.705 1.00 97.69 116 PRO A C 1
ATOM 955 O O . PRO A 1 116 ? -8.321 -4.801 -9.365 1.00 97.69 116 PRO A O 1
ATOM 958 N N . LEU A 1 117 ? -8.798 -2.680 -8.823 1.00 97.62 117 LEU A N 1
ATOM 959 C CA . LEU A 1 117 ? -9.128 -2.980 -7.423 1.00 97.62 117 LEU A CA 1
ATOM 960 C C . LEU A 1 117 ? -10.409 -3.814 -7.342 1.00 97.62 117 LEU A C 1
ATOM 962 O O . LEU A 1 117 ? -11.445 -3.398 -7.866 1.00 97.62 117 LEU A O 1
ATOM 966 N N . ALA A 1 118 ? -10.330 -4.961 -6.669 1.00 97.50 118 ALA A N 1
ATOM 967 C CA . ALA A 1 118 ? -11.481 -5.817 -6.426 1.00 97.50 118 ALA A CA 1
ATOM 968 C C . ALA A 1 118 ? -12.410 -5.180 -5.379 1.00 97.50 118 ALA A C 1
ATOM 970 O O . ALA A 1 118 ? -11.988 -4.343 -4.570 1.00 97.50 118 ALA A O 1
ATOM 971 N N . ASN A 1 119 ? -13.689 -5.567 -5.375 1.00 97.44 119 ASN A N 1
ATOM 972 C CA . ASN A 1 119 ? -14.658 -5.004 -4.432 1.00 97.44 119 ASN A CA 1
ATOM 973 C C . ASN A 1 119 ? -14.258 -5.311 -2.983 1.00 97.44 119 ASN A C 1
ATOM 975 O O . ASN A 1 119 ? -14.324 -4.440 -2.120 1.00 97.44 119 ASN A O 1
ATOM 979 N N . GLU A 1 120 ? -13.757 -6.517 -2.739 1.00 97.56 120 GLU A N 1
ATOM 980 C CA . GLU A 1 120 ? -13.325 -7.006 -1.436 1.00 97.56 120 GLU A CA 1
ATOM 981 C C . GLU A 1 120 ? -12.179 -6.159 -0.872 1.00 97.56 120 GLU A C 1
ATOM 983 O O . GLU A 1 120 ? -12.157 -5.851 0.321 1.00 97.56 120 GLU A O 1
ATOM 988 N N . GLU A 1 121 ? -11.249 -5.720 -1.725 1.00 98.25 121 GLU A N 1
ATOM 989 C CA . GLU A 1 121 ? -10.142 -4.847 -1.323 1.00 98.25 121 GLU A CA 1
ATOM 990 C C . GLU A 1 121 ? -10.647 -3.463 -0.911 1.00 98.25 121 GLU A C 1
ATOM 992 O O . GLU A 1 121 ? -10.242 -2.944 0.133 1.00 98.25 121 GLU A O 1
ATOM 997 N N . LEU A 1 122 ? -11.590 -2.907 -1.678 1.00 98.38 122 LEU A N 1
ATOM 998 C CA . LEU A 1 122 ? -12.234 -1.635 -1.357 1.00 98.38 122 LEU A CA 1
ATOM 999 C C . LEU A 1 122 ? -13.032 -1.727 -0.048 1.00 98.38 122 LEU A C 1
ATOM 1001 O O . LEU A 1 122 ? -12.931 -0.830 0.790 1.00 98.38 122 LEU A O 1
ATOM 1005 N N . GLN A 1 123 ? -13.792 -2.806 0.169 1.00 98.31 123 GLN A N 1
ATOM 1006 C CA . GLN A 1 123 ? -14.545 -3.007 1.414 1.00 98.31 123 GLN A CA 1
ATOM 1007 C C . GLN A 1 123 ? -13.621 -3.189 2.614 1.00 98.31 123 GLN A C 1
ATOM 1009 O O . GLN A 1 123 ? -13.860 -2.602 3.670 1.00 98.31 123 GLN A O 1
ATOM 1014 N N . LYS A 1 124 ? -12.534 -3.950 2.458 1.00 97.94 124 LYS A N 1
ATOM 1015 C CA . LYS A 1 124 ? -11.532 -4.128 3.511 1.00 97.94 124 LYS A CA 1
ATOM 1016 C C . LYS A 1 124 ? -10.916 -2.789 3.914 1.00 97.94 124 LYS A C 1
ATOM 1018 O O . LYS A 1 124 ? -10.869 -2.479 5.104 1.00 97.94 124 LYS A O 1
ATOM 1023 N N . ALA A 1 125 ? -10.497 -1.979 2.941 1.00 97.38 125 ALA A N 1
ATOM 1024 C CA . ALA A 1 125 ? -9.958 -0.643 3.191 1.00 97.38 125 ALA A CA 1
ATOM 1025 C C . ALA A 1 125 ? -10.989 0.279 3.854 1.00 97.38 125 ALA A C 1
ATOM 1027 O O . ALA A 1 125 ? -10.688 0.946 4.843 1.00 97.38 125 ALA A O 1
ATOM 1028 N N . LYS A 1 126 ? -12.233 0.264 3.367 1.00 97.44 126 LYS A N 1
ATOM 1029 C CA . LYS A 1 126 ? -13.341 1.028 3.943 1.00 97.44 126 LYS A CA 1
ATOM 1030 C C . LYS A 1 126 ? -13.577 0.683 5.415 1.00 97.44 126 LYS A C 1
ATOM 1032 O O . LYS A 1 126 ? -13.651 1.580 6.252 1.00 97.44 126 LYS A O 1
ATOM 1037 N N . LEU A 1 127 ? -13.699 -0.604 5.735 1.00 97.75 127 LEU A N 1
ATOM 1038 C CA . LEU A 1 127 ? -13.936 -1.064 7.103 1.00 97.75 127 LEU A CA 1
ATOM 1039 C C . LEU A 1 127 ? -12.763 -0.731 8.024 1.00 97.75 127 LEU A C 1
ATOM 1041 O O . LEU A 1 127 ? -12.991 -0.360 9.174 1.00 97.75 127 LEU A O 1
ATOM 1045 N N . HIS A 1 128 ? -11.529 -0.827 7.524 1.00 95.25 128 HIS A N 1
ATOM 1046 C CA . HIS A 1 128 ? -10.343 -0.411 8.272 1.00 95.25 128 HIS A CA 1
ATOM 1047 C C . HIS A 1 128 ? -10.409 1.066 8.654 1.00 95.25 128 HIS A C 1
ATOM 1049 O O . HIS A 1 128 ? -10.300 1.397 9.830 1.00 95.25 128 HIS A O 1
ATOM 1055 N N . LEU A 1 129 ? -10.670 1.942 7.680 1.00 94.19 129 LEU A N 1
ATOM 1056 C CA . LEU A 1 129 ? -10.781 3.385 7.898 1.00 94.19 129 LEU A CA 1
ATOM 1057 C C . LEU A 1 129 ? -11.872 3.734 8.916 1.00 94.19 129 LEU A C 1
ATOM 1059 O O . LEU A 1 129 ? -11.628 4.505 9.841 1.00 94.19 129 LEU A O 1
ATOM 1063 N N . ILE A 1 130 ? -13.059 3.130 8.786 1.00 93.94 130 ILE A N 1
ATOM 1064 C CA . ILE A 1 130 ? -14.169 3.345 9.725 1.00 93.94 130 ILE A CA 1
ATOM 1065 C C . ILE A 1 130 ? -13.753 2.943 11.141 1.00 93.94 130 ILE A C 1
ATOM 1067 O O . ILE A 1 130 ? -13.896 3.741 12.065 1.00 93.94 130 ILE A O 1
ATOM 1071 N N . LYS A 1 131 ? -13.197 1.738 11.313 1.00 92.38 131 LYS A N 1
ATOM 1072 C CA . LYS A 1 131 ? -12.733 1.258 12.622 1.00 92.38 131 LYS A CA 1
ATOM 1073 C C . LYS A 1 131 ? -11.651 2.163 13.198 1.00 92.38 131 LYS A C 1
ATOM 1075 O O . LYS A 1 131 ? -11.678 2.458 14.388 1.00 92.38 131 LYS A O 1
ATOM 1080 N N . ARG A 1 132 ? -10.719 2.629 12.366 1.00 90.69 132 ARG A N 1
ATOM 1081 C CA . ARG A 1 132 ? -9.628 3.504 12.794 1.00 90.69 132 ARG A CA 1
ATOM 1082 C C . ARG A 1 132 ? -10.146 4.834 13.327 1.00 90.69 132 ARG A C 1
ATOM 1084 O O . ARG A 1 132 ? -9.715 5.258 14.395 1.00 90.69 132 ARG A O 1
ATOM 1091 N N . ILE A 1 133 ? -11.089 5.452 12.617 1.00 89.50 133 ILE A N 1
ATOM 1092 C CA . ILE A 1 133 ? -11.738 6.698 13.038 1.00 89.50 133 ILE A CA 1
ATOM 1093 C C . ILE A 1 133 ? -12.570 6.467 14.302 1.00 89.50 133 ILE A C 1
ATOM 1095 O O . ILE A 1 133 ? -12.494 7.269 15.226 1.00 89.50 133 ILE A O 1
ATOM 1099 N N . GLN A 1 134 ? -13.311 5.357 14.383 1.00 91.06 134 GLN A N 1
ATOM 1100 C CA . GLN A 1 134 ? -14.073 5.006 15.583 1.00 91.06 134 GLN A CA 1
ATOM 1101 C C . GLN A 1 134 ? -13.170 4.876 16.812 1.00 91.06 134 GLN A C 1
ATOM 1103 O O . GLN A 1 134 ? -13.504 5.417 17.857 1.00 91.06 134 GLN A O 1
ATOM 1108 N N . VAL A 1 135 ? -12.013 4.220 16.681 1.00 89.31 135 VAL A N 1
ATOM 1109 C CA . VAL A 1 135 ? -11.021 4.112 17.762 1.00 89.31 135 VAL A CA 1
ATOM 1110 C C . VAL A 1 135 ? -10.471 5.478 18.165 1.00 89.31 135 VAL A C 1
ATOM 1112 O O . VAL A 1 135 ? -10.244 5.693 19.348 1.00 89.31 135 VAL A O 1
ATOM 1115 N N . THR A 1 136 ? -10.276 6.403 17.222 1.00 87.31 136 THR A N 1
ATOM 1116 C CA . THR A 1 136 ? -9.816 7.764 17.542 1.00 87.31 136 THR A CA 1
ATOM 1117 C C . THR A 1 136 ? -10.884 8.578 18.270 1.00 87.31 136 THR A C 1
ATOM 1119 O O . THR A 1 136 ? -10.583 9.218 19.270 1.00 87.31 136 THR A O 1
ATOM 1122 N N . ILE A 1 137 ? -12.118 8.584 17.756 1.00 90.25 137 ILE A N 1
ATOM 1123 C CA . ILE A 1 137 ? -13.186 9.478 18.229 1.00 90.25 137 ILE A CA 1
ATOM 1124 C C . ILE A 1 137 ? -13.862 8.931 19.489 1.00 90.2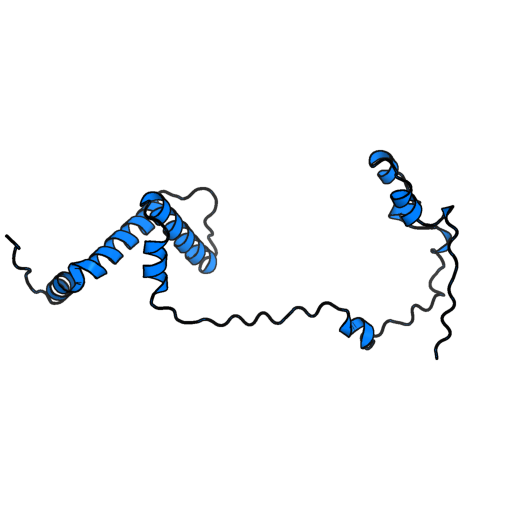5 137 ILE A C 1
ATOM 1126 O O . ILE A 1 137 ? -14.134 9.690 20.412 1.00 90.25 137 ILE A O 1
ATOM 1130 N N . PHE A 1 138 ? -14.119 7.625 19.532 1.00 90.69 138 PHE A N 1
ATOM 1131 C CA . PHE A 1 138 ? -14.887 6.955 20.586 1.00 90.69 138 PHE A CA 1
ATOM 1132 C C . PHE A 1 138 ? -13.990 6.091 21.475 1.00 90.69 138 PHE A C 1
ATOM 1134 O O . PHE A 1 138 ? -14.372 4.991 21.877 1.00 90.69 138 PHE A O 1
ATOM 1141 N N . ASN A 1 139 ? -12.753 6.531 21.727 1.00 91.31 139 ASN A N 1
ATOM 1142 C CA . ASN A 1 139 ? -11.774 5.725 22.456 1.00 91.31 139 ASN A CA 1
ATOM 1143 C C . ASN A 1 139 ? -12.289 5.306 23.844 1.00 91.31 139 ASN A C 1
ATOM 1145 O O . ASN A 1 139 ? -12.188 4.133 24.200 1.00 91.31 139 ASN A O 1
ATOM 1149 N N . LYS A 1 140 ? -12.903 6.239 24.580 1.00 90.25 140 LYS A N 1
ATOM 1150 C CA . LYS A 1 140 ? -13.466 6.032 25.919 1.00 90.25 140 LYS A CA 1
ATOM 1151 C C . LYS A 1 140 ? -14.639 5.063 25.887 1.00 90.25 140 LYS A C 1
ATOM 1153 O O . LYS A 1 140 ? -14.694 4.131 26.680 1.00 90.25 140 LYS A O 1
ATOM 1158 N N . GLU A 1 141 ? -15.573 5.253 24.964 1.00 91.12 141 GLU A N 1
ATOM 1159 C CA . GLU A 1 141 ? -16.738 4.388 24.795 1.00 91.12 141 GLU A CA 1
ATOM 1160 C C . GLU A 1 141 ? -16.319 2.967 24.411 1.00 91.12 141 GLU A C 1
ATOM 1162 O O . GLU A 1 141 ? -16.841 1.996 24.957 1.00 91.12 141 GLU A O 1
ATOM 1167 N N . ILE A 1 142 ? -15.345 2.833 23.508 1.00 90.19 142 ILE A N 1
ATOM 1168 C CA . ILE A 1 142 ? -14.787 1.540 23.103 1.00 90.19 142 ILE A CA 1
ATOM 1169 C C . ILE A 1 142 ? -14.085 0.860 24.280 1.00 90.19 142 ILE A C 1
ATOM 1171 O O . ILE A 1 142 ? -14.228 -0.350 24.442 1.00 90.19 142 ILE A O 1
ATOM 1175 N N . GLU A 1 143 ? -13.349 1.600 25.108 1.00 91.38 143 GLU A N 1
ATOM 1176 C CA . GLU A 1 143 ? -12.707 1.063 26.310 1.00 91.38 143 GLU A CA 1
ATOM 1177 C C . GLU A 1 143 ? -13.742 0.566 27.330 1.00 91.38 143 GLU A C 1
ATOM 1179 O O . GLU A 1 143 ? -13.641 -0.559 27.818 1.00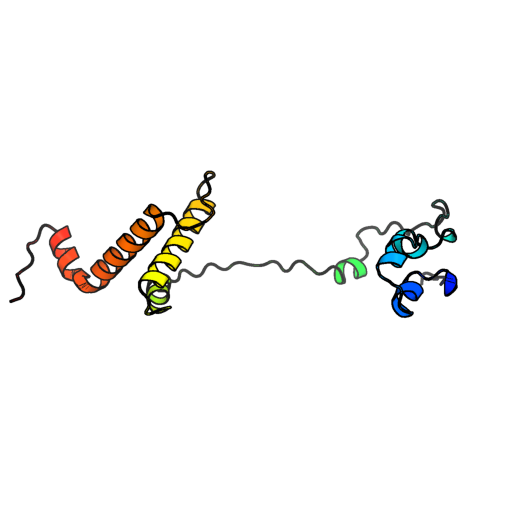 91.38 143 GLU A O 1
ATOM 1184 N N . ILE A 1 144 ? -14.797 1.349 27.575 1.00 90.88 144 ILE A N 1
ATOM 1185 C CA . ILE A 1 144 ? -15.914 0.962 28.446 1.00 90.88 144 ILE A CA 1
ATOM 1186 C C . ILE A 1 144 ? -16.578 -0.322 27.936 1.00 90.88 144 ILE A C 1
ATOM 1188 O O . ILE A 1 144 ? -16.758 -1.261 28.710 1.00 90.88 144 ILE A O 1
ATOM 1192 N N . LEU A 1 145 ? -16.899 -0.395 26.639 1.00 91.25 145 LEU A N 1
ATOM 1193 C CA . LEU A 1 145 ? -17.520 -1.580 26.038 1.00 91.25 145 LEU A CA 1
ATOM 1194 C C . LEU A 1 145 ? -16.607 -2.807 26.088 1.00 91.25 145 LEU A C 1
ATOM 1196 O O . LEU A 1 145 ? -17.081 -3.910 26.352 1.00 91.25 145 LEU A O 1
ATOM 1200 N N . ARG A 1 146 ? -15.300 -2.636 25.856 1.00 90.06 146 ARG A N 1
ATOM 1201 C CA . ARG A 1 146 ? -14.315 -3.728 25.949 1.00 90.06 146 ARG A CA 1
ATOM 1202 C C . ARG A 1 146 ? -14.229 -4.308 27.355 1.00 90.06 146 ARG A C 1
ATOM 1204 O O . ARG A 1 146 ? -14.036 -5.511 27.492 1.00 90.06 146 ARG A O 1
ATOM 1211 N N . ASN A 1 147 ? -14.431 -3.474 28.369 1.00 91.31 147 ASN A N 1
ATOM 1212 C CA . ASN A 1 147 ? -14.432 -3.875 29.773 1.00 91.31 147 ASN A CA 1
ATOM 1213 C C . ASN A 1 147 ? -15.809 -4.377 30.257 1.00 91.31 147 ASN A C 1
ATOM 1215 O O . ASN A 1 147 ? -16.007 -4.559 31.456 1.00 91.31 147 ASN A O 1
ATOM 1219 N N . GLY A 1 148 ? -16.774 -4.589 29.351 1.00 87.81 148 GLY A N 1
ATOM 1220 C CA . GLY A 1 148 ? -18.124 -5.064 29.681 1.00 87.81 148 GLY A CA 1
ATOM 1221 C C . GLY A 1 148 ? -19.030 -4.007 30.324 1.00 87.81 148 GLY A C 1
ATOM 1222 O O . GLY A 1 148 ? -20.110 -4.334 30.812 1.00 87.81 148 GLY A O 1
ATOM 1223 N N . GLY A 1 149 ? -18.604 -2.742 30.339 1.00 85.56 149 GLY A N 1
ATOM 1224 C CA . GLY A 1 149 ? -19.381 -1.625 30.860 1.00 85.56 149 GLY A CA 1
ATOM 1225 C C . GLY A 1 149 ? -20.481 -1.164 29.900 1.00 85.56 149 GLY A C 1
ATOM 1226 O O . GLY A 1 149 ? -20.475 -1.458 28.705 1.00 85.56 149 GLY A O 1
ATOM 1227 N N . THR A 1 150 ? -21.439 -0.399 30.423 1.00 84.56 150 THR A N 1
ATOM 1228 C CA . THR A 1 150 ? -22.559 0.151 29.645 1.00 84.56 150 THR A CA 1
ATOM 1229 C C . THR A 1 150 ? -22.339 1.639 29.371 1.00 84.56 150 THR A C 1
ATOM 1231 O O . THR A 1 150 ? -22.038 2.405 30.286 1.00 84.56 150 THR A O 1
ATOM 1234 N N . ILE A 1 151 ? -22.510 2.070 28.120 1.00 84.69 151 ILE A N 1
ATOM 1235 C CA . ILE A 1 151 ? -22.394 3.486 27.743 1.00 84.69 151 ILE A CA 1
ATOM 1236 C C . ILE A 1 151 ? -23.695 4.214 28.105 1.00 84.69 151 ILE A C 1
ATOM 1238 O O . ILE A 1 151 ? -24.790 3.745 27.787 1.00 84.69 151 ILE A O 1
ATOM 1242 N N . LYS A 1 152 ? -23.588 5.381 28.750 1.00 79.06 152 LYS A N 1
ATOM 1243 C CA . LYS A 1 152 ? -24.742 6.256 29.001 1.00 79.06 152 LYS A CA 1
ATOM 1244 C C . LYS A 1 152 ? -25.185 6.910 27.693 1.00 79.06 152 LYS A C 1
ATOM 1246 O O . LYS A 1 152 ? -24.359 7.440 26.956 1.00 79.06 152 LYS A O 1
ATOM 1251 N N . LYS A 1 153 ? -26.490 6.899 27.422 1.00 73.81 153 LYS A N 1
ATOM 1252 C CA . LYS A 1 153 ? -27.066 7.605 26.273 1.00 73.81 153 LYS A CA 1
ATOM 1253 C C . LYS A 1 153 ? -26.805 9.104 26.451 1.00 73.81 153 LYS A C 1
ATOM 1255 O O . LYS A 1 153 ? -27.202 9.666 27.469 1.00 73.81 153 LYS A O 1
ATOM 1260 N N . VAL A 1 154 ? -26.111 9.720 25.500 1.00 67.06 154 VAL A N 1
ATOM 1261 C CA . VAL A 1 154 ? -25.988 11.179 25.444 1.00 67.06 154 VAL A CA 1
ATOM 1262 C C . VAL A 1 154 ? -27.308 11.692 24.872 1.00 67.06 154 VAL A C 1
ATOM 1264 O O . VAL A 1 154 ? -27.684 11.285 23.770 1.00 67.06 154 VAL A O 1
ATOM 1267 N N . SER A 1 155 ? -28.050 12.450 25.682 1.00 49.00 155 SER A N 1
ATOM 1268 C CA . SER A 1 155 ? -29.308 13.105 25.300 1.00 49.00 155 SER A CA 1
ATOM 1269 C C . SER A 1 155 ? -29.089 14.194 24.260 1.00 49.00 155 SER A C 1
ATOM 1271 O O . SER A 1 155 ? -28.034 14.864 24.341 1.00 49.00 155 SER A O 1
#

pLDDT: mean 81.22, std 15.82, range [44.91, 98.38]

Secondary structure (DSSP, 8-state):
-----PPPPPGGG-HHHHHHT---HHHHTT-HHHHH--GGG---S-S------TT-HHHHHHS-------------TTHHHHHHHT-S-HHHHHHHHHHHHHHHHHHH-SS---SSPPHHHHHHHHHHHHHHHHHHHSHHHHHHHHTT--PPP--

Radius of gyration: 32.96 Å; chains: 1; bounding box: 85×31×75 Å